Protein AF-A0A7S4I7C2-F1 (afdb_monomer_lite)

Secondary structure (DSSP, 8-state):
---GGGSSSEEEEEEPPGGGPPPTT---GGGTTHHHHHHHHHHHHHHHHHGGG-SEEEEEEPPPPP--TTSPPPPP-EEEEEEE--TTTTT-S-PPPPPTT-HHHHHHHHHHHGGG---

InterPro domains:
  IPR005554 NOL6/Upt22 [PTHR17972] (1-119)
  IPR035368 Nrap protein, domain 3 [PF17404] (6-119)

Organism: NCBI:txid1487602

Radius of gyration: 18.13 Å; chains: 1; bounding box: 37×35×55 Å

pLDDT: mean 86.75, std 5.87, range [65.75, 95.12]

Foldseek 3Di:
DDDPCVPFPDKDKDFAPPVQFDDLPDPDPVCPCSVVVVQVVVQVLCCLVCPPQFPDKHKDFDDFDDDDPVDGIDTGRMIMIGTHGDPVPNPDPDDDFDPPVPPVSNVVVCVSCPVNDDD

Structure (mmCIF, N/CA/C/O backbone):
data_AF-A0A7S4I7C2-F1
#
_entry.id   AF-A0A7S4I7C2-F1
#
loop_
_atom_site.group_PDB
_atom_site.id
_atom_site.type_symbol
_atom_site.label_atom_id
_atom_site.label_alt_id
_atom_site.label_comp_id
_atom_site.label_asym_id
_atom_site.label_entity_id
_atom_site.label_seq_id
_atom_site.pdbx_PDB_ins_code
_atom_site.Cartn_x
_atom_site.Cartn_y
_atom_site.Cartn_z
_atom_site.occupancy
_atom_site.B_iso_or_equiv
_atom_site.auth_seq_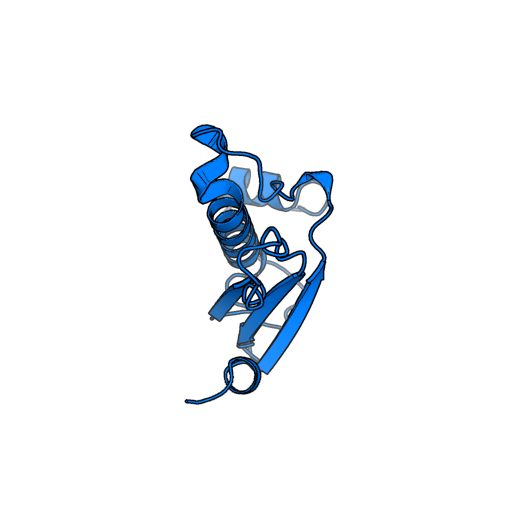id
_atom_site.auth_comp_id
_atom_site.auth_asym_id
_atom_site.auth_atom_id
_atom_site.pdbx_PDB_model_num
ATOM 1 N N . LYS A 1 1 ? 11.070 -21.470 -6.098 1.00 65.75 1 LYS A N 1
ATOM 2 C CA . LYS A 1 1 ? 10.804 -20.114 -5.551 1.00 65.75 1 LYS A CA 1
ATOM 3 C C . LYS A 1 1 ? 9.286 -19.953 -5.523 1.00 65.75 1 LYS A C 1
ATOM 5 O O . LYS A 1 1 ? 8.696 -20.121 -6.578 1.00 65.75 1 LYS A O 1
ATOM 10 N N . ILE A 1 2 ? 8.655 -19.756 -4.361 1.00 71.88 2 ILE A N 1
ATOM 11 C CA . ILE A 1 2 ? 7.186 -19.620 -4.276 1.00 71.88 2 ILE A CA 1
ATOM 12 C C . ILE A 1 2 ? 6.789 -18.304 -4.972 1.00 71.88 2 ILE A C 1
ATOM 14 O O . ILE A 1 2 ? 7.423 -17.285 -4.655 1.00 71.88 2 ILE A O 1
ATOM 18 N N . PRO A 1 3 ? 5.831 -18.303 -5.922 1.00 81.69 3 PRO A N 1
ATOM 19 C CA . PRO A 1 3 ? 5.407 -17.075 -6.590 1.00 81.69 3 PRO A CA 1
ATOM 20 C C . PRO A 1 3 ? 4.855 -16.076 -5.572 1.00 81.69 3 PRO A C 1
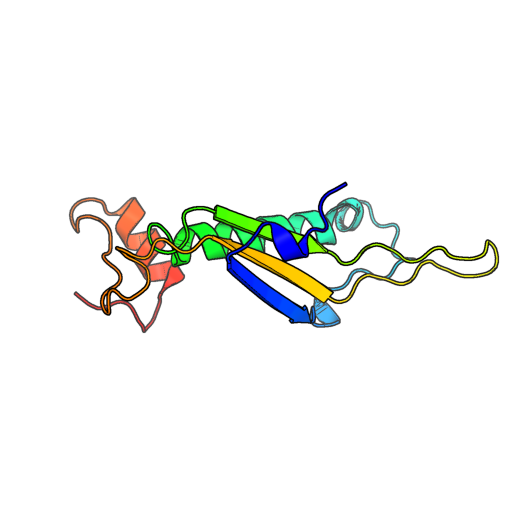ATOM 22 O O . PRO A 1 3 ? 4.378 -16.474 -4.511 1.00 81.69 3 PRO A O 1
ATOM 25 N N . PHE A 1 4 ? 4.963 -14.779 -5.874 1.00 79.31 4 PHE A N 1
ATOM 26 C CA . PHE A 1 4 ? 4.453 -13.721 -4.992 1.00 79.31 4 PHE A CA 1
ATOM 27 C C . PHE A 1 4 ? 2.985 -13.977 -4.642 1.00 79.31 4 PHE A C 1
ATOM 29 O O . PHE A 1 4 ? 2.607 -13.831 -3.484 1.00 79.31 4 PHE A O 1
ATOM 36 N N . ASP A 1 5 ? 2.234 -14.505 -5.610 1.00 80.56 5 ASP A N 1
ATOM 37 C CA . ASP A 1 5 ? 0.789 -14.592 -5.497 1.00 80.56 5 ASP A CA 1
ATOM 38 C C . ASP A 1 5 ? 0.273 -15.637 -4.507 1.00 80.56 5 ASP A C 1
ATOM 40 O O . ASP A 1 5 ? -0.833 -15.531 -3.998 1.00 80.56 5 ASP A O 1
ATOM 44 N N . PHE A 1 6 ? 1.109 -16.620 -4.170 1.00 82.94 6 PHE A N 1
ATOM 45 C CA . PHE A 1 6 ? 0.752 -17.703 -3.250 1.00 82.94 6 PHE A CA 1
ATOM 46 C C . PHE A 1 6 ? 1.110 -17.404 -1.791 1.00 82.94 6 PHE A C 1
ATOM 48 O O . PHE A 1 6 ? 0.981 -18.279 -0.938 1.00 82.94 6 PHE A O 1
ATOM 55 N N . LYS A 1 7 ? 1.644 -16.213 -1.501 1.00 88.44 7 LYS A N 1
ATOM 56 C CA . LYS A 1 7 ? 2.111 -15.842 -0.154 1.00 88.44 7 LYS A CA 1
ATOM 57 C C . LYS A 1 7 ? 1.108 -15.011 0.640 1.00 88.44 7 LYS A C 1
ATOM 59 O O . LYS A 1 7 ? 1.350 -14.774 1.818 1.00 88.44 7 LYS A O 1
ATOM 64 N N . PHE A 1 8 ? 0.052 -14.539 -0.010 1.00 93.94 8 PHE A N 1
ATOM 65 C CA . PHE A 1 8 ? -0.907 -13.594 0.546 1.00 93.94 8 PHE A CA 1
ATOM 66 C C . PHE A 1 8 ? -2.316 -14.152 0.393 1.00 93.94 8 PHE A C 1
ATOM 68 O O . PHE A 1 8 ? -2.580 -14.899 -0.548 1.00 93.94 8 PHE A O 1
ATOM 75 N N . ASP A 1 9 ? -3.212 -13.769 1.298 1.00 92.81 9 ASP A N 1
ATOM 76 C CA . ASP A 1 9 ? -4.620 -14.165 1.215 1.00 92.81 9 ASP A CA 1
ATOM 77 C C . ASP A 1 9 ? -5.313 -13.454 0.052 1.00 92.81 9 ASP A C 1
ATOM 79 O O . ASP A 1 9 ? -6.211 -14.001 -0.588 1.00 92.81 9 ASP A O 1
ATOM 83 N N . GLN A 1 10 ? -4.884 -12.222 -0.225 1.00 91.50 10 GLN A N 1
ATOM 84 C CA . GLN A 1 10 ? -5.415 -11.400 -1.298 1.00 91.50 10 GLN A CA 1
ATOM 85 C C . GLN A 1 10 ? -4.347 -10.503 -1.911 1.00 91.50 10 GLN A C 1
ATOM 87 O O . GLN A 1 10 ? -3.368 -10.112 -1.266 1.00 91.50 10 GLN A O 1
ATOM 92 N N . ILE A 1 11 ? -4.565 -10.189 -3.189 1.00 93.69 11 ILE A N 1
ATOM 93 C CA . ILE A 1 11 ? -3.681 -9.358 -3.997 1.00 93.69 11 ILE A CA 1
ATOM 94 C C . ILE A 1 11 ? -4.517 -8.422 -4.840 1.00 93.69 11 ILE A C 1
ATOM 96 O O . ILE A 1 11 ? -5.472 -8.834 -5.497 1.00 93.69 11 ILE A O 1
ATOM 100 N N . ILE A 1 12 ? -4.124 -7.157 -4.825 1.00 93.25 12 ILE A N 1
ATOM 101 C CA . ILE A 1 12 ? -4.726 -6.112 -5.638 1.00 93.25 12 ILE A CA 1
ATOM 102 C C . ILE A 1 12 ? -3.636 -5.523 -6.525 1.00 93.25 12 ILE A C 1
ATOM 104 O O . ILE A 1 12 ? -2.503 -5.307 -6.089 1.00 93.25 12 ILE A O 1
ATOM 108 N N . HIS A 1 13 ? -3.990 -5.247 -7.774 1.00 93.12 13 HIS A N 1
ATOM 109 C CA . HIS A 1 13 ? -3.142 -4.519 -8.704 1.00 93.12 13 HIS A CA 1
ATOM 110 C C . HIS A 1 13 ? -3.692 -3.108 -8.867 1.00 93.12 13 HIS A C 1
ATOM 112 O O . HIS A 1 13 ? -4.887 -2.925 -9.093 1.00 93.12 13 HIS A O 1
ATOM 118 N N . VAL A 1 14 ? -2.817 -2.119 -8.722 1.00 92.31 14 VAL A N 1
ATOM 119 C CA . VAL A 1 14 ? -3.158 -0.705 -8.851 1.00 92.31 14 VAL A CA 1
ATOM 120 C C . VAL A 1 14 ? -2.304 -0.105 -9.949 1.00 92.31 14 VAL A C 1
ATOM 122 O O . VAL A 1 14 ? -1.074 -0.195 -9.905 1.00 92.31 14 VAL A O 1
ATOM 125 N N . ASP A 1 15 ? -2.962 0.524 -10.914 1.00 91.94 15 ASP A N 1
ATOM 126 C CA . ASP A 1 15 ? -2.277 1.283 -11.948 1.00 91.94 15 ASP A CA 1
ATOM 127 C C . ASP A 1 15 ? -1.833 2.638 -11.401 1.00 91.94 15 ASP A C 1
ATOM 129 O O . ASP A 1 15 ? -2.591 3.377 -10.768 1.00 91.94 15 ASP A O 1
ATOM 133 N N . VAL A 1 16 ? -0.567 2.955 -11.640 1.00 88.50 16 VAL A N 1
ATOM 134 C CA . VAL A 1 16 ? 0.066 4.205 -11.248 1.00 88.50 16 VAL A CA 1
ATOM 135 C C . VAL A 1 16 ? -0.302 5.267 -12.284 1.00 88.50 16 VAL A C 1
ATOM 137 O O . VAL A 1 16 ? 0.007 5.100 -13.467 1.00 88.50 16 VAL A O 1
ATOM 140 N N . PRO A 1 17 ? -0.929 6.383 -11.871 1.00 87.06 17 PRO A N 1
ATOM 141 C CA . PRO A 1 17 ? -1.194 7.499 -12.767 1.00 87.06 17 PRO A CA 1
ATOM 142 C C . PRO A 1 17 ? 0.097 7.999 -13.416 1.00 87.06 17 PRO A C 1
ATOM 144 O O . PRO A 1 17 ? 1.087 8.213 -12.719 1.00 87.06 17 PRO A O 1
ATOM 147 N N . LEU A 1 18 ? 0.066 8.282 -14.722 1.00 82.56 18 LEU A N 1
ATOM 148 C CA . LEU A 1 18 ? 1.239 8.737 -15.488 1.00 82.56 18 LEU A CA 1
ATOM 149 C C . LEU A 1 18 ? 1.930 9.975 -14.887 1.00 82.56 18 LEU A C 1
ATOM 151 O O . LEU A 1 18 ? 3.128 10.150 -15.056 1.00 82.56 18 LEU A O 1
ATOM 155 N N . LEU A 1 19 ? 1.195 10.808 -14.145 1.00 84.38 19 LEU A N 1
ATOM 156 C CA . LEU A 1 19 ? 1.727 11.981 -13.439 1.00 84.38 19 LEU A CA 1
ATOM 157 C C . LEU A 1 19 ? 2.715 11.634 -12.312 1.00 84.38 19 LEU A C 1
ATOM 159 O O . LEU A 1 19 ? 3.517 12.477 -11.920 1.00 84.38 19 LEU A O 1
ATOM 163 N N . LEU A 1 20 ? 2.624 10.423 -11.762 1.00 82.69 20 LEU A N 1
ATOM 164 C CA . LEU A 1 20 ? 3.509 9.920 -10.709 1.00 82.69 20 LEU A CA 1
ATOM 165 C C . LEU A 1 20 ? 4.644 9.056 -11.268 1.00 82.69 20 LEU A C 1
ATOM 167 O O . LEU A 1 20 ? 5.569 8.724 -10.531 1.00 82.69 20 LEU A O 1
ATOM 171 N N . VAL A 1 21 ? 4.572 8.701 -12.552 1.00 81.50 21 VAL A N 1
ATOM 172 C CA . VAL A 1 21 ? 5.552 7.860 -13.234 1.00 81.50 21 VAL A CA 1
ATOM 173 C C . VAL A 1 21 ? 6.735 8.719 -13.668 1.00 81.50 21 VAL A C 1
ATOM 175 O O . VAL A 1 21 ? 6.567 9.740 -14.334 1.00 81.50 21 VAL A O 1
ATOM 178 N N . VAL A 1 22 ? 7.946 8.298 -13.310 1.00 79.62 22 VAL A N 1
ATOM 179 C CA . VAL A 1 22 ? 9.174 8.921 -13.810 1.00 79.62 22 VAL A CA 1
ATOM 180 C C . VAL A 1 22 ? 9.535 8.302 -15.165 1.00 79.62 22 VAL A C 1
ATOM 182 O O . VAL A 1 22 ? 9.673 7.081 -15.245 1.00 79.62 22 VAL A O 1
ATOM 185 N N . PRO A 1 23 ? 9.699 9.100 -16.236 1.00 77.00 23 PRO A N 1
ATOM 186 C CA . PRO A 1 23 ? 10.167 8.589 -17.522 1.00 77.00 23 PRO A CA 1
ATOM 187 C C . PRO A 1 23 ? 11.538 7.910 -17.401 1.00 77.00 23 PRO A C 1
ATOM 189 O O . PRO A 1 23 ? 12.408 8.377 -16.668 1.00 77.00 23 PRO A O 1
ATOM 192 N N . ALA A 1 24 ? 11.755 6.817 -18.137 1.00 72.56 24 ALA A N 1
ATOM 193 C CA . ALA A 1 24 ? 13.002 6.044 -18.074 1.00 72.56 24 ALA A CA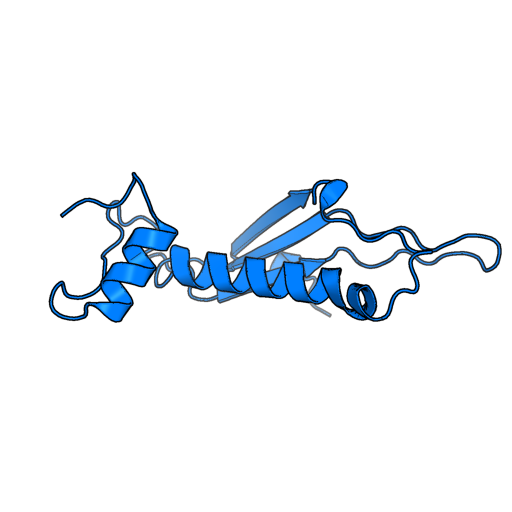 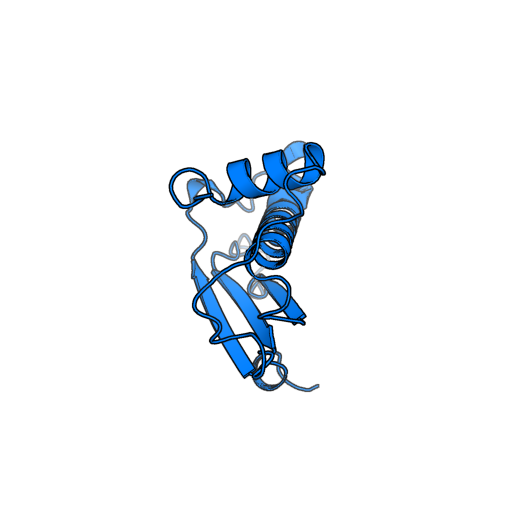1
ATOM 194 C C . ALA A 1 24 ? 14.256 6.845 -18.489 1.00 72.56 24 ALA A C 1
ATOM 196 O O . ALA A 1 24 ? 15.376 6.495 -18.113 1.00 72.56 24 ALA A O 1
ATOM 197 N N . ASP A 1 25 ? 14.067 7.898 -19.278 1.00 73.56 25 ASP A N 1
ATOM 198 C CA . ASP A 1 25 ? 15.078 8.828 -19.781 1.00 73.56 25 ASP A CA 1
ATOM 199 C C . ASP A 1 25 ? 15.332 10.027 -18.847 1.00 73.56 25 ASP A C 1
ATOM 201 O O . ASP A 1 25 ? 16.251 10.815 -19.080 1.00 73.56 25 ASP A O 1
ATOM 205 N N . ASP A 1 26 ? 14.574 10.165 -17.753 1.00 79.12 26 ASP A N 1
ATOM 206 C CA . ASP A 1 26 ? 14.800 11.220 -16.768 1.00 79.12 26 ASP A CA 1
ATOM 207 C C . ASP A 1 26 ? 15.948 10.846 -15.812 1.00 79.12 26 ASP A C 1
ATOM 209 O O . ASP A 1 26 ? 15.816 10.045 -14.885 1.00 79.12 26 ASP A O 1
ATOM 213 N N . HIS A 1 27 ? 17.108 11.464 -16.036 1.00 74.12 27 HIS A N 1
ATOM 214 C CA . HIS A 1 27 ? 18.332 11.222 -15.267 1.00 74.12 27 HIS A CA 1
ATOM 215 C C . HIS A 1 27 ? 18.567 12.223 -14.123 1.00 74.12 27 HIS A C 1
ATOM 217 O O . HIS A 1 27 ? 19.675 12.290 -13.577 1.00 74.12 27 HIS A O 1
ATOM 223 N N . ARG A 1 28 ? 17.568 13.033 -13.739 1.00 82.62 28 ARG A N 1
ATOM 224 C CA . ARG A 1 28 ? 17.727 13.992 -12.633 1.00 82.62 28 ARG A CA 1
ATOM 225 C C . ARG A 1 28 ? 17.940 13.245 -11.316 1.00 82.62 28 ARG A C 1
ATOM 227 O O . ARG A 1 28 ? 17.216 12.310 -10.986 1.00 82.62 28 ARG A O 1
ATOM 234 N N . ILE A 1 29 ? 18.899 13.704 -10.509 1.00 81.31 29 ILE A N 1
ATOM 235 C CA . ILE A 1 29 ? 19.259 13.068 -9.226 1.00 81.31 29 ILE A CA 1
ATOM 236 C C . ILE A 1 29 ? 18.045 12.948 -8.289 1.00 81.31 29 ILE A C 1
ATOM 238 O O . ILE A 1 29 ? 17.874 11.927 -7.628 1.00 81.31 29 ILE A O 1
ATOM 242 N N . GLU A 1 30 ? 17.172 13.957 -8.287 1.00 81.75 30 GLU A N 1
ATOM 243 C CA . GLU A 1 30 ? 15.923 14.004 -7.510 1.00 81.75 30 GLU A CA 1
ATOM 244 C C . GLU A 1 30 ? 14.950 12.855 -7.840 1.00 81.75 30 GLU A C 1
ATOM 246 O O . GLU A 1 30 ? 14.112 12.494 -7.014 1.00 81.75 30 GLU A O 1
ATOM 251 N N . ASN A 1 31 ? 15.058 12.275 -9.038 1.00 80.25 31 ASN A N 1
ATOM 252 C CA . ASN A 1 31 ? 14.146 11.260 -9.556 1.00 80.25 31 ASN A CA 1
ATOM 253 C C . ASN A 1 31 ? 14.664 9.827 -9.383 1.00 80.25 31 ASN A C 1
ATOM 255 O O . ASN A 1 31 ? 13.892 8.883 -9.525 1.00 80.25 31 ASN A O 1
ATOM 259 N N . ARG A 1 32 ? 15.937 9.654 -8.998 1.00 75.44 32 ARG A N 1
ATOM 260 C CA . ARG A 1 32 ? 16.651 8.365 -8.994 1.00 75.44 32 ARG A CA 1
ATOM 261 C C . ARG A 1 32 ? 15.958 7.243 -8.204 1.00 75.44 32 ARG A C 1
ATOM 263 O O . ARG A 1 32 ? 16.143 6.085 -8.547 1.00 75.44 32 ARG A O 1
ATOM 270 N N . ASN A 1 33 ? 15.163 7.581 -7.183 1.00 82.62 33 ASN A N 1
ATOM 271 C CA . ASN A 1 33 ? 14.451 6.624 -6.322 1.00 82.62 33 ASN A CA 1
ATOM 272 C C . ASN A 1 33 ? 12.963 6.975 -6.132 1.00 82.62 33 ASN A C 1
ATOM 274 O O . ASN A 1 33 ? 12.354 6.558 -5.144 1.00 82.62 33 ASN A O 1
ATOM 278 N N . LYS A 1 34 ? 12.373 7.780 -7.025 1.00 84.19 34 LYS A N 1
ATOM 279 C CA . LYS A 1 34 ? 10.981 8.233 -6.865 1.00 84.19 34 LYS A CA 1
ATOM 280 C C . LYS A 1 34 ? 9.989 7.073 -6.823 1.00 84.19 34 LYS A C 1
ATOM 282 O O . LYS A 1 34 ? 9.116 7.083 -5.962 1.00 84.19 34 LYS A O 1
ATOM 287 N N . ASP A 1 35 ? 10.179 6.054 -7.656 1.00 83.50 35 ASP A N 1
ATOM 288 C CA . ASP A 1 35 ? 9.307 4.874 -7.682 1.00 83.50 35 ASP A CA 1
ATOM 289 C C . ASP A 1 35 ? 9.371 4.096 -6.362 1.00 83.50 35 ASP A C 1
ATOM 291 O O . ASP A 1 35 ? 8.347 3.713 -5.799 1.00 83.50 35 ASP A O 1
ATOM 295 N N . GLN A 1 36 ? 10.578 3.909 -5.820 1.00 86.25 36 GLN A N 1
ATOM 296 C CA . GLN A 1 36 ? 10.758 3.245 -4.530 1.00 86.25 36 GLN A CA 1
ATOM 297 C C . GLN A 1 36 ? 10.124 4.060 -3.402 1.00 86.25 36 GLN A C 1
ATOM 299 O O . GLN A 1 36 ? 9.453 3.492 -2.543 1.00 86.25 36 GLN A O 1
ATOM 304 N N . LYS A 1 37 ? 10.288 5.387 -3.431 1.00 88.88 37 LYS A N 1
ATOM 305 C CA . LYS A 1 37 ? 9.653 6.284 -2.467 1.00 88.88 37 LYS A CA 1
ATOM 306 C C . LYS A 1 37 ? 8.127 6.193 -2.546 1.00 88.88 37 LYS A C 1
ATOM 308 O O . LYS A 1 37 ? 7.494 6.049 -1.510 1.00 88.88 37 LYS A O 1
ATOM 313 N N . LEU A 1 38 ? 7.550 6.206 -3.749 1.00 89.75 38 LEU A N 1
ATOM 314 C CA . LEU A 1 38 ? 6.108 6.058 -3.960 1.00 89.75 38 LEU A CA 1
ATOM 315 C C . LEU A 1 38 ? 5.584 4.749 -3.354 1.00 89.75 38 LEU A C 1
ATOM 317 O O . LEU A 1 38 ? 4.580 4.759 -2.648 1.00 89.75 38 LEU A O 1
ATOM 321 N N . ILE A 1 39 ? 6.277 3.633 -3.596 1.00 91.56 39 ILE A N 1
ATOM 322 C CA . ILE A 1 39 ? 5.911 2.319 -3.046 1.00 91.56 39 ILE A CA 1
ATOM 323 C C . ILE A 1 39 ? 5.994 2.323 -1.515 1.00 91.56 39 ILE A C 1
ATOM 325 O O . ILE A 1 39 ? 5.084 1.820 -0.859 1.00 91.56 39 ILE A O 1
ATOM 329 N N . SER A 1 40 ? 7.055 2.899 -0.942 1.00 92.44 40 SER A N 1
ATOM 330 C CA . SER A 1 40 ? 7.215 3.010 0.511 1.00 92.44 40 SER A CA 1
ATOM 331 C C . SER A 1 40 ? 6.159 3.913 1.153 1.00 92.44 40 SER A C 1
ATOM 333 O O . SER A 1 40 ? 5.601 3.549 2.185 1.00 92.44 40 SER A O 1
ATOM 335 N N . ASP A 1 41 ? 5.846 5.055 0.538 1.00 91.94 41 ASP A N 1
ATOM 336 C CA . ASP A 1 41 ? 4.825 5.991 1.019 1.00 91.94 41 ASP A CA 1
ATOM 337 C C . ASP A 1 41 ? 3.425 5.356 0.946 1.00 91.94 41 ASP A C 1
ATOM 339 O O . ASP A 1 41 ? 2.631 5.486 1.881 1.00 91.94 41 ASP A O 1
ATOM 343 N N . LEU A 1 42 ? 3.136 4.609 -0.127 1.00 92.75 42 LEU A N 1
ATOM 344 C CA . LEU A 1 42 ? 1.907 3.829 -0.268 1.00 92.75 42 LEU A CA 1
ATOM 345 C C . LEU A 1 42 ? 1.804 2.754 0.816 1.00 92.75 42 LEU A C 1
ATOM 347 O O . LEU A 1 42 ? 0.783 2.672 1.493 1.00 92.75 42 LEU A O 1
ATOM 351 N N . GLN A 1 43 ? 2.855 1.951 1.002 1.00 94.75 43 GLN A N 1
ATOM 352 C CA . GLN A 1 43 ? 2.869 0.901 2.019 1.00 94.75 43 GL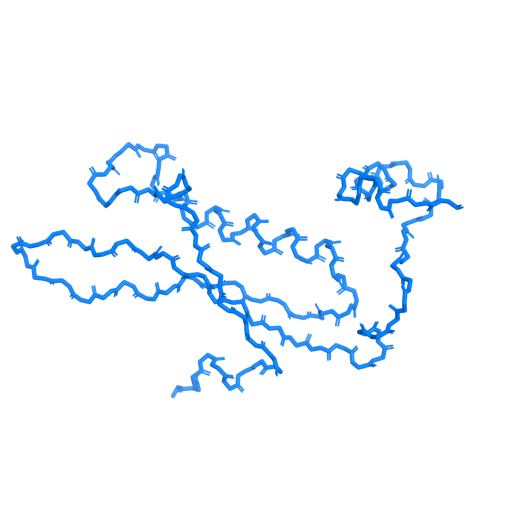N A CA 1
ATOM 353 C C . GLN A 1 43 ? 2.645 1.486 3.418 1.00 94.75 43 GLN A C 1
ATOM 355 O O . GLN A 1 43 ? 1.747 1.035 4.121 1.00 94.75 43 GLN A O 1
ATOM 360 N N . ARG A 1 44 ? 3.375 2.547 3.784 1.00 93.50 44 ARG A N 1
ATOM 361 C CA . ARG A 1 44 ? 3.229 3.213 5.086 1.00 93.50 44 ARG A CA 1
ATOM 362 C C . ARG A 1 44 ? 1.821 3.771 5.296 1.00 93.50 44 ARG A C 1
ATOM 364 O O . ARG A 1 44 ? 1.289 3.713 6.401 1.00 93.50 44 ARG A O 1
ATOM 371 N N . THR A 1 45 ? 1.221 4.320 4.242 1.00 93.00 45 THR A N 1
ATOM 372 C CA . THR A 1 45 ? -0.152 4.839 4.286 1.00 93.00 45 THR A CA 1
ATOM 373 C C . THR A 1 45 ? -1.155 3.716 4.538 1.00 93.00 45 THR A C 1
ATOM 375 O O . THR A 1 45 ? -2.044 3.868 5.372 1.00 93.00 45 THR A O 1
ATOM 378 N N . LEU A 1 46 ? -1.001 2.579 3.854 1.00 93.44 46 LEU A N 1
ATOM 379 C CA . LEU A 1 46 ? -1.861 1.410 4.039 1.00 93.44 46 LEU A CA 1
ATOM 380 C C . LEU A 1 46 ? -1.689 0.790 5.429 1.00 93.44 46 LEU A C 1
ATOM 382 O O . LEU A 1 46 ? -2.687 0.479 6.069 1.00 93.44 46 LEU A O 1
ATOM 386 N N . GLU A 1 47 ? -0.456 0.668 5.920 1.00 92.94 47 GLU A N 1
ATOM 387 C CA . GLU A 1 47 ? -0.164 0.190 7.279 1.00 92.94 47 GLU A CA 1
ATOM 388 C C . GLU A 1 47 ? -0.819 1.090 8.337 1.00 92.94 47 GLU A C 1
ATOM 390 O O . GLU A 1 47 ? -1.473 0.596 9.253 1.00 92.94 47 GLU A O 1
ATOM 395 N N . ALA A 1 48 ? -0.726 2.416 8.179 1.00 89.62 48 ALA A N 1
ATOM 396 C CA . ALA A 1 48 ? -1.344 3.368 9.100 1.00 89.62 48 ALA A CA 1
ATOM 397 C C . ALA A 1 48 ? -2.883 3.347 9.063 1.00 89.62 48 ALA A C 1
ATOM 399 O O . ALA A 1 48 ? -3.520 3.602 10.087 1.00 89.62 48 ALA A O 1
ATOM 400 N N . ALA A 1 49 ? -3.471 3.072 7.895 1.00 90.19 49 ALA A N 1
ATOM 401 C CA . ALA A 1 49 ? -4.918 3.069 7.693 1.00 90.19 49 ALA A CA 1
ATOM 402 C C . ALA A 1 49 ? -5.588 1.736 8.049 1.00 90.19 49 ALA A C 1
ATOM 404 O O . ALA A 1 49 ? -6.754 1.735 8.424 1.00 90.19 49 ALA A O 1
ATOM 405 N N . LEU A 1 50 ? -4.894 0.607 7.886 1.00 90.69 50 LEU A N 1
ATOM 406 C CA . LEU A 1 50 ? -5.494 -0.727 8.006 1.00 90.69 50 LEU A CA 1
ATOM 407 C C . LEU A 1 50 ? -5.052 -1.478 9.266 1.00 90.69 50 LEU A C 1
ATOM 409 O O . LEU A 1 50 ? -5.733 -2.430 9.639 1.00 90.69 50 LEU A O 1
ATOM 413 N N . GLN A 1 51 ? -3.972 -1.038 9.922 1.00 87.25 51 GLN A N 1
ATOM 414 C CA . GLN A 1 51 ? -3.549 -1.449 11.268 1.00 87.25 51 GLN A CA 1
ATOM 415 C C . GLN A 1 51 ? -3.768 -2.950 11.545 1.00 87.25 51 GLN A C 1
ATOM 417 O O . GLN A 1 51 ? -3.278 -3.806 10.807 1.00 87.25 51 GLN A O 1
ATOM 422 N N . ASP A 1 52 ? -4.547 -3.273 12.578 1.00 86.75 52 ASP A N 1
ATOM 423 C CA . ASP A 1 52 ? -4.777 -4.632 13.066 1.00 86.75 52 ASP A CA 1
ATOM 424 C C . ASP A 1 52 ? -5.603 -5.502 12.106 1.00 86.75 52 ASP A C 1
ATOM 426 O O . ASP A 1 52 ? -5.692 -6.715 12.294 1.00 86.75 52 ASP A O 1
ATOM 430 N N . ARG A 1 53 ? -6.214 -4.926 11.060 1.00 89.06 53 ARG A N 1
ATOM 431 C CA . ARG A 1 53 ? -6.960 -5.704 10.056 1.00 89.06 53 ARG A CA 1
ATOM 432 C C . ARG A 1 53 ? -6.029 -6.511 9.169 1.00 89.06 53 ARG A C 1
ATOM 434 O O . ARG A 1 53 ? -6.387 -7.617 8.765 1.00 89.06 53 ARG A O 1
ATOM 441 N N . LEU A 1 54 ? -4.877 -5.934 8.828 1.00 92.00 54 LEU A N 1
ATOM 442 C CA . LEU A 1 54 ? -3.926 -6.485 7.870 1.00 92.00 54 LEU A CA 1
ATOM 443 C C . LEU A 1 54 ? -2.529 -6.545 8.505 1.00 92.00 54 LEU A C 1
ATOM 445 O O . LEU A 1 54 ? -1.710 -5.658 8.266 1.00 92.00 54 LEU A O 1
ATOM 449 N N . PRO A 1 55 ? -2.219 -7.597 9.286 1.00 89.56 55 PRO A N 1
ATOM 450 C CA . PRO A 1 55 ? -0.933 -7.732 9.977 1.00 89.56 55 PRO A CA 1
ATOM 451 C C . PRO A 1 55 ? 0.284 -7.759 9.043 1.00 89.56 55 PRO A C 1
ATOM 453 O O . PRO A 1 55 ? 1.413 -7.578 9.499 1.00 89.56 55 PRO A O 1
ATOM 456 N N . LEU A 1 56 ? 0.083 -8.013 7.747 1.00 92.00 56 LEU A N 1
ATOM 457 C CA . LEU A 1 56 ? 1.130 -7.908 6.741 1.00 92.00 56 LEU A CA 1
ATOM 458 C C . LEU A 1 56 ? 0.587 -7.244 5.481 1.00 92.00 56 LEU A C 1
ATOM 460 O O . LEU A 1 56 ? -0.380 -7.728 4.892 1.00 92.00 56 LEU A O 1
ATOM 464 N N . ILE A 1 57 ? 1.284 -6.202 5.030 1.00 95.06 57 ILE A N 1
ATOM 465 C CA . ILE A 1 57 ? 1.065 -5.533 3.748 1.00 95.06 57 ILE A CA 1
ATOM 466 C C . ILE A 1 57 ? 2.404 -5.482 3.018 1.00 95.06 57 ILE A C 1
ATOM 468 O O . ILE A 1 57 ? 3.425 -5.101 3.587 1.00 95.06 57 ILE A O 1
ATOM 472 N N . VAL A 1 58 ? 2.415 -5.884 1.749 1.00 94.56 58 VAL A N 1
ATOM 473 C CA . VAL A 1 58 ? 3.606 -5.823 0.900 1.00 94.56 58 VAL A CA 1
ATOM 474 C C . VAL A 1 58 ? 3.248 -5.175 -0.424 1.00 94.56 58 VAL A C 1
ATOM 476 O O . VAL A 1 58 ? 2.477 -5.727 -1.209 1.00 94.56 58 VAL A O 1
ATOM 479 N N . CYS A 1 59 ? 3.872 -4.034 -0.698 1.00 94.12 59 CYS A N 1
ATOM 480 C CA . CYS A 1 59 ? 3.756 -3.340 -1.973 1.00 94.12 59 CYS A CA 1
ATOM 481 C C . CYS A 1 59 ? 4.973 -3.645 -2.849 1.00 94.12 59 CYS A C 1
ATOM 483 O O . CYS A 1 59 ? 6.119 -3.604 -2.397 1.00 94.12 59 CYS A O 1
ATOM 485 N N . LYS A 1 60 ? 4.741 -3.940 -4.127 1.00 91.25 60 LYS A N 1
ATOM 486 C CA . LYS A 1 60 ? 5.806 -4.266 -5.075 1.00 91.25 60 LYS A CA 1
ATOM 487 C C . LYS A 1 60 ? 5.481 -3.727 -6.464 1.00 91.25 60 LYS A C 1
ATOM 489 O O . LYS A 1 60 ? 4.391 -3.967 -6.975 1.00 91.25 60 LYS A O 1
ATOM 494 N N . SER A 1 61 ? 6.435 -3.067 -7.116 1.00 88.44 61 SER A N 1
ATOM 495 C CA . SER A 1 61 ? 6.311 -2.753 -8.542 1.00 88.44 61 SER A CA 1
ATOM 496 C C . SER A 1 61 ? 6.379 -4.013 -9.404 1.00 88.44 61 SER A C 1
ATOM 498 O O . SER A 1 61 ? 7.022 -5.018 -9.068 1.00 88.44 61 SER A O 1
ATOM 500 N N . SER A 1 62 ? 5.714 -3.948 -10.553 1.00 83.06 62 SER A N 1
ATOM 501 C CA . SER A 1 62 ? 5.912 -4.920 -11.624 1.00 83.06 62 SER A CA 1
ATOM 502 C C . SER A 1 62 ? 7.391 -4.980 -12.025 1.00 83.06 62 SER A C 1
ATOM 504 O O . SER A 1 62 ? 8.118 -3.986 -12.002 1.00 83.06 62 SER A O 1
ATOM 506 N N . SER A 1 63 ? 7.868 -6.187 -12.336 1.00 80.12 63 SER A N 1
ATOM 507 C CA . SER A 1 63 ? 9.246 -6.372 -12.781 1.00 80.12 63 SER A CA 1
ATOM 508 C C . SER A 1 63 ? 9.461 -5.658 -14.108 1.00 80.12 63 SER A C 1
ATOM 510 O O . SER A 1 63 ? 8.677 -5.854 -15.037 1.00 80.12 63 SER A O 1
ATOM 512 N N . VAL A 1 64 ? 10.556 -4.905 -14.206 1.00 80.88 64 VAL A N 1
ATOM 513 C CA . VAL A 1 64 ? 11.005 -4.330 -15.475 1.00 80.88 64 VAL A CA 1
ATOM 514 C C . VAL A 1 64 ? 11.230 -5.471 -16.464 1.00 80.88 64 VAL A C 1
ATOM 516 O O . VAL A 1 64 ? 11.952 -6.428 -16.164 1.00 80.88 64 VAL A O 1
ATOM 519 N N . GLN A 1 65 ? 10.572 -5.397 -17.618 1.00 82.62 65 GLN A N 1
ATOM 520 C CA . GLN A 1 65 ? 10.764 -6.378 -18.679 1.00 82.62 65 GLN A CA 1
ATOM 521 C C . GLN A 1 65 ? 12.165 -6.239 -19.260 1.00 82.62 65 GLN A C 1
ATOM 523 O O . GLN A 1 65 ? 12.710 -5.143 -19.317 1.00 82.62 65 GLN A O 1
ATOM 528 N N . THR A 1 66 ? 12.750 -7.343 -19.715 1.00 86.81 66 THR A N 1
ATOM 529 C CA . THR A 1 66 ? 14.015 -7.301 -20.454 1.00 86.81 66 THR A CA 1
ATOM 530 C C . THR A 1 66 ? 13.866 -6.439 -21.703 1.00 86.81 66 THR A C 1
ATOM 532 O O . THR A 1 66 ? 12.932 -6.639 -22.477 1.00 86.81 66 THR A O 1
ATOM 535 N N . TRP A 1 67 ? 14.805 -5.521 -21.915 1.00 87.94 67 TRP A N 1
ATOM 536 C CA . TRP A 1 67 ? 14.838 -4.642 -23.081 1.00 87.94 67 TRP A CA 1
ATOM 537 C C . TRP A 1 67 ? 16.048 -4.948 -23.963 1.00 87.94 67 TRP A C 1
ATOM 539 O O . TRP A 1 67 ? 17.037 -5.541 -23.527 1.00 87.94 67 TRP A O 1
ATOM 549 N N . THR A 1 68 ? 15.966 -4.543 -25.228 1.00 90.44 68 THR A N 1
ATOM 550 C CA . THR A 1 68 ? 17.110 -4.601 -26.147 1.00 90.44 68 THR A CA 1
ATOM 551 C C . THR A 1 68 ? 17.971 -3.353 -25.985 1.00 90.44 68 THR A C 1
ATOM 553 O O . THR A 1 68 ? 17.458 -2.301 -25.617 1.00 90.44 68 THR A O 1
ATOM 556 N N . LEU A 1 69 ? 19.260 -3.417 -26.331 1.00 88.88 69 LEU A N 1
ATOM 557 C CA . LEU A 1 69 ? 20.138 -2.235 -26.307 1.00 88.88 69 LEU A CA 1
ATOM 558 C C . LEU A 1 69 ? 19.651 -1.082 -27.205 1.00 88.88 69 LEU A C 1
ATOM 560 O O . LEU A 1 69 ? 20.035 0.060 -26.980 1.00 88.88 69 LEU A O 1
ATOM 564 N N . ALA A 1 70 ? 18.812 -1.368 -28.204 1.00 91.19 70 ALA A N 1
ATOM 565 C CA . ALA A 1 70 ? 18.245 -0.371 -29.111 1.00 91.19 70 ALA A CA 1
ATOM 566 C C . ALA A 1 70 ? 16.989 0.332 -28.554 1.00 91.19 70 ALA A C 1
ATOM 568 O O . ALA A 1 70 ? 16.451 1.224 -29.204 1.00 91.19 70 ALA A O 1
ATOM 569 N N . SER A 1 71 ? 16.499 -0.072 -27.378 1.00 84.62 71 SER A N 1
ATOM 570 C CA . SER A 1 71 ? 15.245 0.405 -26.784 1.00 84.62 71 SER A CA 1
ATOM 571 C C . SER A 1 71 ? 15.443 0.833 -25.332 1.00 84.62 71 SER A C 1
ATOM 573 O O . SER A 1 71 ? 16.196 0.194 -24.601 1.00 84.62 71 SER A O 1
ATOM 575 N N . ALA A 1 72 ? 14.717 1.859 -24.887 1.00 80.88 72 ALA A N 1
ATOM 576 C CA . ALA A 1 72 ? 14.628 2.187 -23.466 1.00 80.88 72 ALA A CA 1
ATOM 577 C C . ALA A 1 72 ? 13.812 1.117 -22.705 1.00 80.88 72 ALA A C 1
ATOM 579 O O . ALA A 1 72 ? 12.914 0.503 -23.294 1.00 80.88 72 ALA A O 1
ATOM 580 N N . PRO A 1 73 ? 14.096 0.878 -21.411 1.00 81.81 73 PRO A N 1
ATOM 581 C CA . PRO A 1 73 ? 13.281 -0.009 -20.590 1.00 81.81 73 PRO A CA 1
ATOM 582 C C . PRO A 1 73 ? 11.855 0.531 -20.439 1.00 81.81 73 PRO A C 1
ATOM 584 O O . PRO A 1 73 ? 11.637 1.738 -20.329 1.00 81.81 73 PRO A O 1
ATOM 587 N N . SER A 1 74 ? 10.877 -0.373 -20.383 1.00 81.69 74 SER A N 1
ATOM 588 C CA . SER A 1 74 ? 9.500 -0.017 -20.042 1.00 81.69 74 SER A CA 1
ATOM 589 C C . SER A 1 74 ? 9.418 0.425 -18.582 1.00 81.69 74 SER A C 1
ATOM 591 O O . SER A 1 74 ? 9.895 -0.298 -17.700 1.00 81.69 74 SER A O 1
ATOM 593 N N . VAL A 1 75 ? 8.760 1.552 -18.315 1.00 80.88 75 VAL A N 1
ATOM 594 C CA . VAL A 1 75 ? 8.512 1.987 -16.938 1.00 80.88 75 VAL A CA 1
ATOM 595 C C . VAL A 1 75 ? 7.376 1.151 -16.332 1.00 80.88 75 VAL A C 1
ATOM 597 O O . VAL A 1 75 ? 6.328 1.023 -16.969 1.00 80.88 75 VAL A O 1
ATOM 600 N N . PRO A 1 76 ? 7.546 0.561 -15.135 1.00 81.62 76 PRO A N 1
ATOM 601 C CA . PRO A 1 76 ? 6.479 -0.174 -14.464 1.00 81.62 76 PRO A CA 1
ATOM 602 C C . PRO A 1 76 ? 5.313 0.758 -14.111 1.00 81.62 76 PRO A C 1
ATOM 604 O O . PRO A 1 76 ? 5.469 1.672 -13.306 1.00 81.62 76 PRO A O 1
ATOM 607 N N . THR A 1 77 ? 4.131 0.511 -14.672 1.00 86.88 77 THR A N 1
ATOM 608 C CA . THR A 1 77 ? 2.924 1.316 -14.402 1.00 86.88 77 THR A CA 1
ATOM 609 C C . THR A 1 77 ? 1.961 0.649 -13.433 1.00 86.88 77 THR A C 1
ATOM 611 O O . THR A 1 77 ? 0.908 1.205 -13.163 1.00 86.88 77 THR A O 1
ATOM 614 N N . THR A 1 78 ? 2.293 -0.525 -12.899 1.00 90.81 78 THR A N 1
ATOM 615 C CA . THR A 1 78 ? 1.397 -1.272 -12.009 1.00 90.81 78 THR A CA 1
ATOM 616 C C . THR A 1 78 ? 2.131 -1.686 -10.740 1.00 90.81 78 THR A C 1
ATOM 618 O O . THR A 1 78 ? 3.231 -2.257 -10.800 1.00 90.81 78 THR A O 1
ATOM 621 N N . ILE A 1 79 ? 1.499 -1.429 -9.595 1.00 92.62 79 ILE A N 1
ATOM 622 C CA . ILE A 1 79 ? 1.927 -1.864 -8.265 1.00 92.62 79 ILE A CA 1
ATOM 623 C C . ILE A 1 79 ? 1.027 -3.019 -7.830 1.00 92.62 79 ILE A C 1
ATOM 625 O O . ILE A 1 79 ? -0.195 -2.927 -7.885 1.00 92.62 79 ILE A O 1
ATOM 629 N N . SER A 1 80 ? 1.639 -4.116 -7.397 1.00 94.12 80 SER A N 1
ATOM 630 C CA . SER A 1 80 ? 0.947 -5.237 -6.761 1.00 94.12 80 SER A CA 1
ATOM 631 C C . SER A 1 80 ? 1.018 -5.074 -5.249 1.00 94.12 80 SER A C 1
ATOM 633 O O . SER A 1 80 ? 2.097 -4.839 -4.700 1.00 94.12 80 SER A O 1
ATOM 635 N N . ILE A 1 81 ? -0.125 -5.202 -4.589 1.00 95.12 81 ILE A N 1
ATOM 636 C CA . ILE A 1 81 ? -0.281 -5.059 -3.145 1.00 95.12 81 ILE A CA 1
ATOM 637 C C . ILE A 1 81 ? -0.799 -6.394 -2.627 1.00 95.12 81 ILE A C 1
ATOM 639 O O . ILE A 1 81 ? -1.927 -6.771 -2.932 1.00 95.12 81 ILE A O 1
ATOM 643 N N . GLY A 1 82 ? 0.036 -7.117 -1.889 1.00 95.12 82 GLY A N 1
ATOM 644 C CA . GLY A 1 82 ? -0.342 -8.360 -1.220 1.00 95.12 82 GLY A CA 1
ATOM 645 C C . GLY A 1 82 ? -0.609 -8.119 0.258 1.00 95.12 82 GLY A C 1
ATOM 646 O O . GLY A 1 82 ? 0.135 -7.371 0.896 1.00 95.12 82 GLY A O 1
ATOM 647 N N . PHE A 1 83 ? -1.646 -8.751 0.804 1.00 94.44 83 PHE A N 1
ATOM 648 C CA . PHE A 1 83 ? -1.975 -8.646 2.223 1.00 94.44 83 PHE A CA 1
ATOM 649 C C . PHE A 1 83 ? -2.389 -9.979 2.849 1.00 94.44 83 PHE A C 1
ATOM 651 O O . PHE A 1 83 ? -2.966 -10.850 2.195 1.00 94.44 83 PHE A O 1
ATOM 658 N N . ILE A 1 84 ? -2.057 -10.123 4.133 1.00 94.06 84 ILE A N 1
ATOM 659 C CA . ILE A 1 84 ? -2.553 -11.194 5.004 1.00 94.06 84 ILE A CA 1
ATOM 660 C C . ILE A 1 84 ? -3.633 -10.590 5.889 1.00 94.06 84 ILE A C 1
ATOM 662 O O . ILE A 1 84 ? -3.423 -9.522 6.463 1.00 94.06 84 ILE A O 1
ATOM 666 N N . VAL A 1 85 ? -4.775 -11.261 5.980 1.00 92.81 85 VAL A N 1
ATOM 667 C CA . VAL A 1 85 ? -5.967 -10.762 6.666 1.00 92.81 85 VAL A CA 1
ATOM 668 C C . VAL A 1 85 ? -6.037 -11.347 8.075 1.00 92.81 85 VAL A C 1
ATOM 670 O O . VAL A 1 85 ? -6.017 -12.564 8.253 1.00 92.81 85 VAL A O 1
ATOM 673 N N . ASP A 1 86 ? -6.181 -10.500 9.097 1.00 93.06 86 ASP A N 1
ATOM 674 C CA . ASP A 1 86 ? -6.548 -10.979 10.431 1.00 93.06 86 ASP A CA 1
ATOM 675 C C . ASP A 1 86 ? -8.064 -11.173 10.512 1.00 93.06 86 ASP A C 1
ATOM 677 O O . ASP A 1 86 ? -8.826 -10.226 10.707 1.00 93.06 86 ASP A O 1
ATOM 681 N N . ASN A 1 87 ? -8.511 -12.425 10.418 1.00 90.81 87 ASN A N 1
ATOM 682 C CA . ASN A 1 87 ? -9.929 -12.789 10.478 1.00 90.81 87 ASN A CA 1
ATOM 683 C C . ASN A 1 87 ? -10.669 -12.259 11.720 1.00 90.81 87 ASN A C 1
ATOM 685 O O . ASN A 1 87 ? -11.891 -12.123 11.671 1.00 90.81 87 ASN A O 1
ATOM 689 N N . LYS A 1 88 ? -9.972 -11.968 12.827 1.00 90.56 88 LYS A N 1
ATOM 690 C CA . LYS A 1 88 ? -10.609 -11.422 14.036 1.00 90.56 88 LYS A CA 1
ATOM 691 C C . LYS A 1 88 ? -10.997 -9.955 13.880 1.00 90.56 88 LYS A C 1
ATOM 693 O O . LYS A 1 88 ? -12.044 -9.552 14.379 1.00 90.56 88 LYS A O 1
ATOM 698 N N . ASN A 1 89 ? -10.161 -9.175 13.200 1.00 88.94 89 ASN A N 1
ATOM 699 C CA . ASN A 1 89 ? -10.267 -7.718 13.146 1.00 88.94 89 ASN A CA 1
ATOM 700 C C . ASN A 1 89 ? -10.708 -7.193 11.773 1.00 88.94 89 ASN A C 1
ATOM 702 O O . ASN A 1 89 ? -11.303 -6.120 11.691 1.00 88.94 89 ASN A O 1
ATOM 706 N N . ALA A 1 90 ? -10.490 -7.955 10.697 1.00 87.62 90 ALA A N 1
ATOM 707 C CA . ALA A 1 90 ? -10.707 -7.518 9.319 1.00 87.62 90 ALA A CA 1
ATOM 708 C C . ALA A 1 90 ? -12.120 -6.993 9.038 1.00 87.62 90 ALA A C 1
ATOM 710 O O . ALA A 1 90 ? -12.284 -6.011 8.313 1.00 87.62 90 ALA A O 1
ATOM 711 N N . PHE A 1 91 ? -13.129 -7.612 9.654 1.00 88.56 91 PHE A N 1
ATOM 712 C CA . PHE A 1 91 ? -14.543 -7.285 9.456 1.00 88.56 91 PHE A CA 1
ATOM 713 C C . PHE A 1 91 ? -15.124 -6.373 10.541 1.00 88.56 91 PHE A C 1
ATOM 715 O O . PHE A 1 91 ? -16.337 -6.176 10.583 1.00 88.56 91 PHE A O 1
ATOM 722 N N . ASN A 1 92 ? -14.292 -5.812 11.426 1.00 88.25 92 ASN A N 1
ATOM 723 C CA . ASN A 1 92 ? -14.765 -4.856 12.420 1.00 88.25 92 ASN A CA 1
ATOM 724 C C . ASN A 1 92 ? -15.340 -3.618 11.700 1.00 88.25 92 ASN A C 1
ATOM 726 O O . ASN A 1 92 ? -14.628 -2.990 10.915 1.00 88.25 92 ASN A O 1
ATOM 730 N N . PRO A 1 93 ? -16.610 -3.242 11.914 1.00 85.75 93 PRO A N 1
ATOM 731 C CA . PRO A 1 93 ? -17.196 -2.097 11.221 1.00 85.75 93 PRO A CA 1
ATOM 732 C C . PRO A 1 93 ? -16.593 -0.754 11.657 1.00 85.75 93 PRO A C 1
ATOM 734 O O . PRO A 1 93 ? -16.718 0.221 10.923 1.00 85.75 93 PRO A O 1
ATOM 737 N N . LEU A 1 94 ? -15.939 -0.697 12.823 1.00 85.06 94 LEU A N 1
ATOM 738 C CA . LEU A 1 94 ? -15.385 0.530 13.387 1.00 85.06 94 LEU A CA 1
ATOM 739 C C . LEU A 1 94 ? -13.854 0.497 13.380 1.00 85.06 9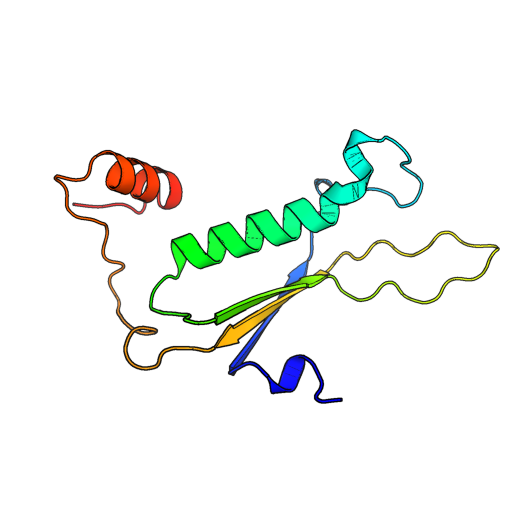4 LEU A C 1
ATOM 741 O O . LEU A 1 94 ? -13.253 -0.426 13.932 1.00 85.06 94 LEU A O 1
ATOM 745 N N . GLU A 1 95 ? -13.235 1.533 12.814 1.00 85.00 95 GLU A N 1
ATOM 746 C CA . GLU A 1 95 ? -11.807 1.799 12.988 1.00 85.00 95 GLU A CA 1
ATOM 747 C C . GLU A 1 95 ? -11.607 2.607 14.269 1.00 85.00 95 GLU A C 1
ATOM 749 O O . GLU A 1 95 ? -12.154 3.702 14.409 1.00 85.00 95 GLU A O 1
ATOM 754 N N . ARG A 1 96 ? -10.875 2.054 15.236 1.00 85.25 96 ARG A N 1
ATOM 755 C CA . ARG A 1 96 ? -10.683 2.723 16.524 1.00 85.25 96 ARG A CA 1
ATOM 756 C C . ARG A 1 96 ? -9.492 3.666 16.432 1.00 85.25 96 ARG A C 1
ATOM 758 O O . ARG A 1 96 ? -8.378 3.236 16.161 1.00 85.25 96 ARG A O 1
ATOM 765 N N . GLY A 1 97 ? -9.746 4.944 16.683 1.00 83.00 97 GLY A N 1
ATOM 766 C CA . GLY A 1 97 ? -8.692 5.931 16.860 1.00 83.00 97 GLY A CA 1
ATOM 767 C C . GLY A 1 97 ? -7.922 5.745 18.177 1.00 83.00 97 GLY A C 1
ATOM 768 O O . GLY A 1 97 ? -8.333 4.967 19.046 1.00 83.00 97 GLY A O 1
ATOM 769 N N . PRO A 1 98 ? -6.802 6.464 18.337 1.00 84.31 98 PRO A N 1
ATOM 770 C CA . PRO A 1 98 ? -6.053 6.519 19.588 1.00 84.31 98 PRO A CA 1
ATOM 771 C C . PRO A 1 98 ? -6.866 7.191 20.707 1.00 84.31 98 PRO A C 1
ATOM 773 O O . PRO A 1 98 ? -7.932 7.761 20.476 1.00 84.31 98 PRO A O 1
ATOM 776 N N . SER A 1 99 ? -6.360 7.130 21.943 1.00 85.12 99 SER A N 1
ATOM 777 C CA . SER A 1 99 ? -6.963 7.858 23.067 1.00 85.12 99 SER A CA 1
ATOM 778 C C . SER A 1 99 ? -7.034 9.357 22.762 1.00 85.12 99 SER A C 1
ATOM 780 O O . SER A 1 99 ? -6.048 9.933 22.308 1.00 85.12 99 SER A O 1
ATOM 782 N N . ALA A 1 100 ? -8.156 10.004 23.091 1.00 80.81 100 ALA A N 1
ATOM 783 C CA . ALA A 1 100 ? -8.346 11.445 22.892 1.00 80.81 100 ALA A CA 1
ATOM 784 C C . ALA A 1 100 ? -7.327 12.313 23.661 1.00 80.81 100 ALA A C 1
ATOM 786 O O . ALA A 1 100 ? -7.125 13.483 23.340 1.00 80.81 100 ALA A O 1
ATOM 787 N N . GLU A 1 101 ? -6.681 11.749 24.684 1.00 86.12 101 GLU A N 1
ATOM 788 C CA . GLU A 1 101 ? -5.619 12.417 25.444 1.00 86.12 101 GLU A CA 1
ATOM 789 C C . GLU A 1 101 ? -4.280 12.446 24.686 1.00 86.12 101 GLU A C 1
ATOM 791 O O . GLU A 1 101 ? -3.451 13.326 24.931 1.00 86.12 101 GLU A O 1
ATOM 796 N N . ASP A 1 102 ? -4.083 11.534 23.728 1.00 88.75 102 ASP A N 1
ATOM 797 C CA . ASP A 1 102 ? -2.925 11.519 22.839 1.00 88.75 102 ASP A CA 1
ATOM 798 C C . ASP A 1 102 ? -3.185 12.424 21.630 1.00 88.75 102 ASP A C 1
ATOM 800 O O . ASP A 1 102 ? -3.685 12.006 20.579 1.00 88.75 102 ASP A O 1
ATOM 804 N N . LYS A 1 103 ? -2.861 13.708 21.803 1.00 88.31 103 LYS A N 1
ATOM 805 C CA . LYS A 1 103 ? -3.066 14.741 20.780 1.00 88.31 103 LYS A CA 1
ATOM 806 C C . LYS A 1 103 ? -2.310 14.453 19.487 1.00 88.31 103 LYS A C 1
ATOM 808 O O . LYS A 1 103 ? -2.839 14.717 18.415 1.00 88.31 103 LYS A O 1
ATOM 813 N N . GLU A 1 104 ? -1.093 13.920 19.569 1.00 89.38 104 GLU A N 1
ATOM 814 C CA . GLU A 1 104 ? -0.263 13.703 18.382 1.00 89.38 104 GLU A CA 1
ATOM 815 C C . GLU A 1 104 ? -0.817 12.557 17.531 1.00 89.38 104 GLU A C 1
ATOM 817 O O . GLU A 1 104 ? -1.001 12.709 16.317 1.00 89.38 104 GLU A O 1
ATOM 822 N N . ALA A 1 105 ? -1.155 11.434 18.169 1.00 84.75 105 ALA A N 1
ATOM 823 C CA . ALA A 1 105 ? -1.769 10.311 17.476 1.00 84.75 105 ALA A CA 1
ATOM 824 C C . ALA A 1 105 ? -3.168 10.675 16.948 1.00 84.75 105 ALA A C 1
ATOM 826 O O . ALA A 1 105 ? -3.521 10.289 15.830 1.00 84.75 105 ALA A O 1
ATOM 827 N N . SER A 1 106 ? -3.944 11.454 17.711 1.00 86.31 106 SER A N 1
ATOM 828 C CA . SER A 1 106 ? -5.272 11.933 17.300 1.00 86.31 106 SER A CA 1
ATOM 829 C C . SER A 1 106 ? -5.195 12.849 16.079 1.00 86.31 106 SER A C 1
ATOM 831 O O . SER A 1 106 ? -5.932 12.642 15.116 1.00 86.31 106 SER A O 1
ATOM 833 N N . ASP A 1 107 ? -4.255 13.797 16.058 1.00 88.06 107 ASP A N 1
ATOM 834 C CA . ASP A 1 107 ? -4.029 14.679 14.911 1.00 88.06 107 ASP A CA 1
ATOM 835 C C . ASP A 1 107 ? -3.620 13.883 13.665 1.00 88.06 107 ASP A C 1
ATOM 837 O O . ASP A 1 107 ? -4.054 14.189 12.551 1.00 88.06 107 ASP A O 1
ATOM 841 N N . HIS A 1 108 ? -2.775 12.858 13.823 1.00 86.62 108 HIS A N 1
ATOM 842 C CA . HIS A 1 108 ? -2.379 11.990 12.715 1.00 86.62 108 HIS A CA 1
ATOM 843 C C . HIS A 1 108 ? -3.566 11.177 12.184 1.00 86.62 108 HIS A C 1
ATOM 845 O O . HIS A 1 108 ? -3.786 11.128 10.972 1.00 86.62 108 HIS A O 1
ATOM 851 N N . PHE A 1 109 ? -4.358 10.584 13.080 1.00 87.56 109 PHE A N 1
ATOM 852 C CA . PHE A 1 109 ? -5.562 9.835 12.730 1.00 87.56 109 PHE A CA 1
ATOM 853 C C . PHE A 1 109 ? -6.573 10.733 12.003 1.00 87.56 109 PHE A C 1
ATOM 855 O O . PHE A 1 109 ? -7.040 10.395 10.915 1.00 87.56 109 PHE A O 1
ATOM 862 N N . GLN A 1 110 ? -6.828 11.934 12.523 1.00 88.31 110 GLN A N 1
ATOM 863 C CA . GLN A 1 110 ? -7.729 12.896 11.899 1.00 88.31 110 GLN A CA 1
ATOM 864 C C . GLN A 1 110 ? -7.213 13.374 10.534 1.00 88.31 110 GLN A C 1
ATOM 866 O O . GLN A 1 110 ? -7.996 13.504 9.598 1.00 88.31 110 GLN A O 1
ATOM 871 N N . LYS A 1 111 ? -5.905 13.604 10.363 1.00 90.25 111 LYS A N 1
ATOM 872 C CA . LYS A 1 111 ? -5.324 13.975 9.056 1.00 90.25 111 LYS A CA 1
ATOM 873 C C . LYS A 1 111 ? -5.445 12.860 8.021 1.00 90.25 111 LYS A C 1
ATOM 875 O O . LYS A 1 111 ? -5.635 13.158 6.839 1.00 90.25 111 LYS A O 1
ATOM 880 N N . LEU A 1 112 ? -5.319 11.607 8.456 1.00 90.25 112 LEU A N 1
ATOM 881 C CA . LEU A 1 112 ? -5.431 10.433 7.596 1.00 90.25 112 LEU A CA 1
ATOM 882 C C . LEU A 1 112 ? -6.878 10.226 7.127 1.00 90.25 112 LEU A C 1
ATOM 884 O O . LEU A 1 112 ? -7.119 10.065 5.932 1.00 90.25 112 LEU A O 1
ATOM 888 N N . TRP A 1 113 ? -7.837 10.286 8.054 1.00 89.81 113 TRP A N 1
ATOM 889 C CA . TRP A 1 113 ? -9.249 9.987 7.788 1.00 89.81 113 TRP A CA 1
ATOM 890 C C . TRP A 1 113 ? -10.083 11.200 7.361 1.00 89.81 113 TRP A C 1
ATOM 892 O O . TRP A 1 113 ? -11.118 11.039 6.710 1.00 89.81 113 TRP A O 1
ATOM 902 N N . LYS A 1 114 ? -9.616 12.414 7.665 1.00 90.56 114 LYS A N 1
ATOM 903 C CA . LYS A 1 114 ? -10.255 13.700 7.356 1.00 90.56 114 LYS A CA 1
ATOM 904 C C . LYS A 1 114 ? -11.735 13.703 7.750 1.00 90.56 114 LYS A C 1
ATOM 906 O O . LYS A 1 114 ? -12.066 13.514 8.913 1.00 90.56 114 LYS A O 1
ATOM 911 N N . GLU A 1 115 ? -12.614 13.890 6.770 1.00 89.38 115 GLU A N 1
ATOM 912 C CA . GLU A 1 115 ? -14.069 13.977 6.917 1.00 89.38 115 GLU A CA 1
ATOM 913 C C . GLU A 1 115 ? -14.714 12.670 7.402 1.00 89.38 115 GLU A C 1
ATOM 915 O O . GLU A 1 115 ? -15.876 12.683 7.782 1.00 89.38 115 GLU A O 1
ATOM 920 N N . LYS A 1 116 ? -13.982 11.545 7.400 1.00 85.94 116 LYS A N 1
ATOM 921 C CA . LYS A 1 116 ? -14.462 10.257 7.927 1.00 85.94 116 LYS A CA 1
ATOM 922 C C . LYS A 1 116 ? -14.155 10.044 9.413 1.00 85.94 116 LYS A C 1
ATOM 924 O O . LYS A 1 116 ? -14.449 8.973 9.934 1.00 85.94 116 LYS A O 1
ATOM 929 N N . CYS A 1 117 ? -13.512 11.007 10.071 1.00 82.62 117 CYS A N 1
ATOM 930 C CA . CYS A 1 117 ? -13.218 10.933 11.497 1.00 82.62 117 CYS A CA 1
ATOM 931 C C . CYS A 1 117 ? -14.388 11.513 12.303 1.00 82.62 117 CYS A C 1
ATOM 933 O O . CYS A 1 117 ? -14.729 12.682 12.133 1.00 82.62 117 CYS A O 1
ATOM 935 N N . GLU A 1 118 ? -14.953 10.719 13.211 1.00 78.00 118 GLU A N 1
ATOM 936 C CA . GLU A 1 118 ? -16.021 11.119 14.137 1.00 78.00 118 GLU A CA 1
ATOM 937 C C . GLU A 1 118 ? -15.615 10.773 15.582 1.00 78.00 118 GLU A C 1
ATOM 939 O O . GLU A 1 118 ? -14.748 9.919 15.790 1.00 78.00 118 GLU A O 1
ATOM 944 N N . LEU A 1 119 ? -16.199 11.479 16.558 1.00 71.56 119 LEU A N 1
ATOM 945 C CA . LEU A 1 119 ? -15.963 11.316 18.002 1.00 71.56 119 LEU A CA 1
ATOM 946 C C . LEU A 1 119 ? -17.156 10.644 18.684 1.00 71.56 119 LEU A C 1
ATOM 948 O O . LEU A 1 119 ? -18.299 11.055 18.381 1.00 71.56 119 LEU A O 1
#

Sequence (119 aa):
KIPFDFKFDQIIHVDVPLLLVVPADDHRIENRNKDQKLISDLQRTLEAALQDRLPLIVCKSSSVQTWTLASAPSVPTTISIGFIVDNKNAFNPLERGPSAEDKEASDHFQKLWKEKCEL